Protein AF-A0A929FAD8-F1 (afdb_monomer_lite)

Structure (mmCIF, N/CA/C/O backbone):
data_AF-A0A929FAD8-F1
#
_entry.id   AF-A0A929FAD8-F1
#
loop_
_atom_site.group_PDB
_atom_site.id
_atom_site.type_symbol
_atom_site.label_atom_id
_atom_site.label_alt_id
_atom_site.label_comp_id
_atom_site.label_asym_id
_atom_site.label_entity_id
_atom_site.label_seq_id
_atom_site.pdbx_PDB_ins_code
_atom_site.Cartn_x
_atom_site.Cartn_y
_atom_site.Cartn_z
_atom_site.occupancy
_atom_site.B_iso_or_equiv
_atom_site.auth_seq_id
_atom_site.auth_comp_id
_atom_site.auth_asym_id
_atom_site.auth_atom_id
_atom_site.pdbx_PDB_model_num
ATOM 1 N N . ARG A 1 1 ? 17.708 6.926 -9.244 1.00 95.56 1 ARG A N 1
ATOM 2 C CA . ARG A 1 1 ? 16.628 5.909 -9.185 1.00 95.56 1 ARG A CA 1
ATOM 3 C C . ARG A 1 1 ? 15.613 6.252 -8.116 1.00 95.56 1 ARG A C 1
ATOM 5 O O . ARG A 1 1 ? 16.009 6.675 -7.037 1.00 95.56 1 ARG A O 1
ATOM 12 N N . GLN A 1 2 ? 14.328 6.071 -8.399 1.00 97.75 2 GLN A N 1
ATOM 13 C CA . GLN A 1 2 ? 13.258 6.313 -7.433 1.00 97.75 2 GLN A CA 1
ATOM 14 C C . GLN A 1 2 ? 12.044 5.438 -7.755 1.00 97.75 2 GLN A C 1
ATOM 16 O O . GLN A 1 2 ? 11.733 5.217 -8.924 1.00 97.75 2 GLN A O 1
ATOM 21 N N . ILE A 1 3 ? 11.362 4.961 -6.713 1.00 98.56 3 ILE A N 1
ATOM 22 C CA . ILE A 1 3 ? 10.046 4.323 -6.805 1.00 98.56 3 ILE A CA 1
ATOM 23 C C . ILE A 1 3 ? 9.083 5.184 -5.992 1.00 98.56 3 ILE A C 1
ATOM 25 O O . ILE A 1 3 ? 9.345 5.476 -4.825 1.00 98.56 3 ILE A O 1
ATOM 29 N N . ASN A 1 4 ? 7.984 5.590 -6.615 1.00 98.06 4 ASN A N 1
ATOM 30 C CA . ASN A 1 4 ? 6.874 6.270 -5.965 1.00 98.06 4 ASN A CA 1
ATOM 31 C C . ASN A 1 4 ? 5.646 5.358 -6.031 1.00 98.06 4 ASN A C 1
ATOM 33 O O . ASN A 1 4 ? 5.109 5.136 -7.116 1.00 98.06 4 ASN A O 1
ATOM 37 N N . ILE A 1 5 ? 5.241 4.795 -4.892 1.00 97.88 5 ILE A N 1
ATOM 38 C CA . ILE A 1 5 ? 4.080 3.903 -4.805 1.00 97.88 5 ILE A CA 1
ATOM 39 C C . ILE A 1 5 ? 2.844 4.781 -4.625 1.00 97.88 5 ILE A C 1
ATOM 41 O O . ILE A 1 5 ? 2.781 5.559 -3.681 1.00 97.88 5 ILE A O 1
ATOM 45 N N . THR A 1 6 ? 1.897 4.697 -5.555 1.00 96.56 6 THR A N 1
ATOM 46 C CA . THR A 1 6 ? 0.724 5.589 -5.601 1.00 96.56 6 THR A CA 1
ATOM 47 C C . THR A 1 6 ? -0.591 4.867 -5.343 1.00 96.56 6 THR A C 1
ATOM 49 O O . THR A 1 6 ? -1.628 5.510 -5.250 1.00 96.56 6 THR A O 1
ATOM 52 N N . SER A 1 7 ? -0.567 3.537 -5.317 1.00 97.31 7 SER A N 1
ATOM 53 C CA . SER A 1 7 ? -1.721 2.685 -5.046 1.00 97.31 7 SER A CA 1
ATOM 54 C C . SER A 1 7 ? -1.211 1.361 -4.472 1.00 97.31 7 SER A C 1
ATOM 56 O O . SER A 1 7 ? -0.183 0.865 -4.958 1.00 97.31 7 SER A O 1
ATOM 58 N N . PRO A 1 8 ? -1.893 0.771 -3.481 1.00 97.12 8 PRO A N 1
ATOM 59 C CA . PRO A 1 8 ? -3.263 1.073 -3.056 1.00 97.12 8 PRO A CA 1
ATOM 60 C C . PRO A 1 8 ? -3.377 2.201 -2.016 1.00 97.12 8 PRO A C 1
ATOM 62 O O . PRO A 1 8 ? -2.374 2.745 -1.561 1.00 97.12 8 PRO A O 1
ATOM 65 N N . GLU A 1 9 ? -4.618 2.562 -1.678 1.00 95.44 9 GLU A N 1
ATOM 66 C CA . GLU A 1 9 ? -4.935 3.409 -0.521 1.00 95.44 9 GLU A CA 1
ATOM 67 C C . GLU A 1 9 ? -4.503 2.728 0.795 1.00 95.44 9 GLU A C 1
ATOM 69 O O . GLU A 1 9 ? -4.323 1.509 0.836 1.00 95.44 9 GLU A O 1
ATOM 74 N N . PRO A 1 10 ? -4.329 3.477 1.897 1.00 95.31 10 PRO A N 1
ATOM 75 C CA . PRO A 1 10 ? -3.806 2.906 3.136 1.00 95.31 10 PRO A CA 1
ATOM 76 C C . PRO A 1 10 ? -4.789 2.000 3.889 1.00 95.31 10 PRO A C 1
ATOM 78 O O . PRO A 1 10 ? -4.359 1.278 4.784 1.00 95.31 10 PRO A O 1
ATOM 81 N N . LEU A 1 11 ? -6.083 2.018 3.557 1.00 96.25 11 LEU A N 1
ATOM 82 C CA . LEU A 1 11 ? -7.098 1.109 4.096 1.00 96.25 11 LEU A CA 1
ATOM 83 C C . LEU A 1 11 ? -7.845 0.456 2.935 1.00 96.25 11 LEU A C 1
ATOM 85 O O . LEU A 1 11 ? -8.509 1.148 2.169 1.00 96.25 11 LEU A O 1
ATOM 89 N N . ILE A 1 12 ? -7.730 -0.862 2.804 1.00 96.69 12 ILE A N 1
ATOM 90 C CA . ILE A 1 12 ? -8.189 -1.602 1.623 1.00 96.69 12 ILE A CA 1
ATOM 91 C C . ILE A 1 12 ? -8.848 -2.926 1.994 1.00 96.69 12 ILE A C 1
ATOM 93 O O . ILE A 1 12 ? -8.500 -3.561 2.990 1.00 96.69 12 ILE A O 1
ATOM 97 N N . TYR A 1 13 ? -9.761 -3.377 1.137 1.00 97.06 13 TYR A N 1
ATOM 98 C CA . TYR A 1 13 ? -10.282 -4.737 1.159 1.00 97.06 13 TYR A CA 1
ATOM 99 C C . TYR A 1 13 ? -10.808 -5.152 -0.217 1.00 97.06 13 TYR A C 1
ATOM 101 O O . TYR A 1 13 ? -11.419 -4.350 -0.923 1.00 97.06 13 TYR A O 1
ATOM 109 N N . GLY A 1 14 ? -10.609 -6.420 -0.572 1.00 96.12 14 GLY A N 1
ATOM 110 C CA . GLY A 1 14 ? -11.019 -6.992 -1.849 1.00 96.12 14 GLY A CA 1
ATOM 111 C C . GLY A 1 14 ? -9.940 -6.855 -2.920 1.00 96.12 14 GLY A C 1
ATOM 112 O O . GLY A 1 14 ? -8.745 -6.911 -2.637 1.00 96.12 14 GLY A O 1
ATOM 113 N N . GLU A 1 15 ? -10.361 -6.703 -4.171 1.00 96.94 15 GLU A N 1
ATOM 114 C CA . GLU A 1 15 ? -9.437 -6.537 -5.292 1.00 96.94 15 GLU A CA 1
ATOM 115 C C . GLU A 1 15 ? -8.971 -5.079 -5.402 1.00 96.94 15 GLU A C 1
ATOM 117 O O . GLU A 1 15 ? -9.778 -4.149 -5.428 1.00 96.94 15 GLU A O 1
ATOM 122 N N . THR A 1 16 ? -7.659 -4.876 -5.499 1.00 97.25 16 THR A N 1
ATOM 123 C CA . THR A 1 16 ? -7.036 -3.569 -5.717 1.00 97.25 16 THR A CA 1
ATOM 124 C C . THR A 1 16 ? -5.902 -3.657 -6.737 1.00 97.25 16 THR A C 1
ATOM 126 O O . THR A 1 16 ? -5.492 -4.738 -7.163 1.00 97.25 16 THR A O 1
ATOM 129 N N . ILE A 1 17 ? -5.376 -2.504 -7.148 1.00 97.94 17 ILE A N 1
ATOM 130 C CA . ILE A 1 17 ? -4.249 -2.415 -8.075 1.00 97.94 17 ILE A CA 1
ATOM 131 C C . ILE A 1 17 ? -3.061 -1.806 -7.341 1.00 97.94 17 ILE A C 1
ATOM 133 O O . ILE A 1 17 ? -3.101 -0.656 -6.908 1.00 97.94 17 ILE A O 1
ATOM 137 N N . VAL A 1 18 ? -1.963 -2.549 -7.268 1.00 98.50 18 VAL A N 1
ATOM 138 C CA . VAL A 1 18 ? -0.669 -2.022 -6.841 1.00 98.50 18 VAL A CA 1
ATOM 139 C C . VAL A 1 18 ? -0.093 -1.227 -8.003 1.00 9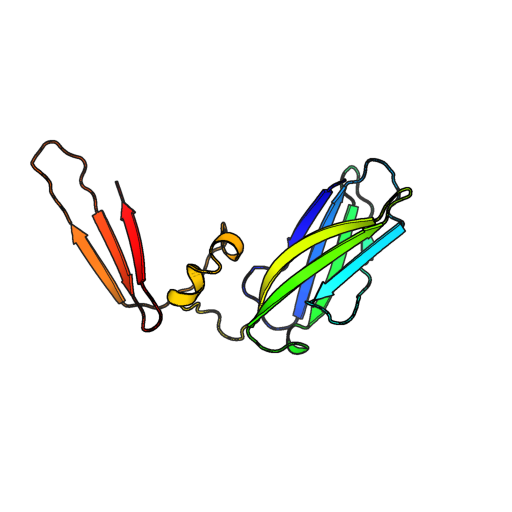8.50 18 VAL A C 1
ATOM 141 O O . VAL A 1 18 ? 0.154 -1.786 -9.073 1.00 98.50 18 VAL A O 1
ATOM 144 N N . THR A 1 19 ? 0.107 0.077 -7.807 1.00 98.56 19 THR A N 1
ATOM 145 C CA . THR A 1 19 ? 0.647 0.977 -8.834 1.00 98.56 19 THR A CA 1
ATOM 146 C C . THR A 1 19 ? 1.861 1.712 -8.302 1.00 98.56 19 THR A C 1
ATOM 148 O O . THR A 1 19 ? 1.815 2.305 -7.223 1.00 98.56 19 THR A O 1
ATOM 151 N N . ALA A 1 20 ? 2.933 1.726 -9.089 1.00 98.56 20 ALA A N 1
ATOM 152 C CA . ALA A 1 20 ? 4.096 2.544 -8.800 1.00 98.56 20 ALA A CA 1
ATOM 153 C C . ALA A 1 20 ? 4.669 3.202 -10.048 1.00 98.56 20 ALA A C 1
ATOM 155 O O . ALA A 1 20 ? 4.723 2.608 -11.125 1.00 98.56 20 ALA A O 1
ATOM 156 N N . GLN A 1 21 ? 5.143 4.426 -9.864 1.00 98.50 21 GLN A N 1
ATOM 157 C CA . GLN A 1 21 ? 5.944 5.152 -10.834 1.00 98.50 21 GLN A CA 1
ATOM 158 C C . GLN A 1 21 ? 7.414 4.867 -10.542 1.00 98.50 21 GLN A C 1
ATOM 160 O O . GLN A 1 21 ? 7.873 5.030 -9.408 1.00 98.50 21 GLN A O 1
ATOM 165 N N . VAL A 1 22 ? 8.163 4.459 -11.560 1.00 98.56 22 VAL A N 1
ATOM 166 C CA . VAL A 1 22 ? 9.575 4.106 -11.429 1.00 98.56 22 VAL A CA 1
ATOM 167 C C . VAL A 1 22 ? 10.415 4.979 -12.355 1.00 98.56 22 VAL A C 1
ATOM 169 O O . VAL A 1 22 ? 10.186 5.038 -13.561 1.00 98.56 22 VAL A O 1
ATOM 172 N N . TYR A 1 23 ? 11.401 5.659 -11.774 1.00 98.12 23 TYR A N 1
ATOM 173 C CA . TYR A 1 23 ? 12.391 6.457 -12.488 1.00 98.12 23 TYR A CA 1
ATOM 174 C C . TYR A 1 23 ? 13.769 5.816 -12.351 1.00 98.12 23 TYR A C 1
ATOM 176 O O . TYR A 1 23 ? 14.220 5.500 -11.242 1.00 98.12 23 TYR A O 1
ATOM 184 N N . THR A 1 24 ? 14.475 5.696 -13.471 1.00 97.19 24 THR A N 1
ATOM 185 C CA . THR A 1 24 ? 15.896 5.352 -13.506 1.00 97.19 24 THR A CA 1
ATOM 186 C C . THR A 1 24 ? 16.617 6.174 -14.565 1.00 97.19 24 THR A C 1
ATOM 188 O O . THR A 1 24 ? 16.102 6.419 -15.653 1.00 97.19 24 THR A O 1
ATOM 191 N N . GLU A 1 25 ? 17.840 6.576 -14.243 1.00 96.69 25 GLU A N 1
ATOM 192 C CA . GLU A 1 25 ? 18.791 7.162 -15.176 1.00 96.69 25 GLU A CA 1
ATOM 193 C C . GLU A 1 25 ? 19.486 6.117 -16.086 1.00 96.69 25 GLU A C 1
ATOM 195 O O . GLU A 1 25 ? 20.180 6.507 -17.023 1.00 96.69 25 GLU A O 1
ATOM 200 N N . TYR A 1 26 ? 19.248 4.810 -15.875 1.00 96.06 26 TYR A N 1
ATOM 201 C CA . TYR A 1 26 ? 19.807 3.692 -16.660 1.00 96.06 26 TYR A CA 1
ATOM 202 C C . TYR A 1 26 ? 18.722 2.809 -17.318 1.00 96.06 26 TYR A C 1
ATOM 204 O O . TYR A 1 26 ? 18.600 1.621 -17.001 1.00 96.06 26 TYR A O 1
ATOM 212 N N . PRO A 1 27 ? 17.891 3.356 -18.226 1.00 92.62 27 PRO A N 1
ATOM 213 C CA . PRO A 1 27 ? 16.822 2.600 -18.874 1.00 92.62 27 PRO A CA 1
ATOM 214 C C . PRO A 1 27 ? 17.349 1.515 -19.842 1.00 92.62 27 PRO A C 1
ATOM 216 O O . PRO A 1 27 ? 18.454 1.631 -20.372 1.00 92.62 27 PRO A O 1
ATOM 219 N N . PRO A 1 28 ? 16.531 0.494 -20.174 1.00 93.69 28 PRO A N 1
ATOM 220 C CA . PRO A 1 28 ? 15.171 0.277 -19.689 1.00 93.69 28 PRO A CA 1
ATOM 221 C C . PRO A 1 28 ? 15.147 -0.470 -18.349 1.00 93.69 28 PRO A C 1
ATOM 223 O O . PRO A 1 28 ? 16.082 -1.197 -18.010 1.00 93.69 28 PRO A O 1
ATOM 226 N N . LEU A 1 29 ? 14.026 -0.359 -17.633 1.00 96.75 29 LEU A N 1
ATOM 227 C CA . LEU A 1 29 ? 13.704 -1.301 -16.562 1.00 96.75 29 LEU A CA 1
ATOM 228 C C . LEU A 1 29 ? 13.617 -2.723 -17.134 1.00 96.75 29 LEU A C 1
ATOM 230 O O . LEU A 1 29 ? 12.973 -2.948 -18.162 1.00 96.75 29 LEU A O 1
ATOM 234 N N . GLN A 1 30 ? 14.285 -3.669 -16.478 1.00 96.50 30 GLN A N 1
ATOM 235 C CA . GLN A 1 30 ? 14.313 -5.079 -16.871 1.00 96.50 30 GLN A CA 1
ATOM 236 C C . GLN A 1 30 ? 13.168 -5.859 -16.227 1.00 96.50 30 GLN A C 1
ATOM 238 O O . GLN A 1 30 ? 12.493 -6.638 -16.895 1.00 96.50 30 GLN A O 1
ATOM 243 N N . GLU A 1 31 ? 12.945 -5.638 -14.931 1.00 97.12 31 GLU A N 1
ATOM 244 C CA . GLU A 1 31 ? 11.861 -6.249 -14.165 1.00 97.12 31 GLU A CA 1
ATOM 245 C C . GLU A 1 31 ? 11.401 -5.310 -13.047 1.00 97.12 31 GLU A C 1
ATOM 247 O O . GLU A 1 31 ? 12.200 -4.572 -12.464 1.00 97.12 31 GLU A O 1
ATOM 252 N N . VAL A 1 32 ? 10.110 -5.375 -12.726 1.00 98.56 32 VAL A N 1
ATOM 253 C CA . VAL A 1 32 ? 9.540 -4.796 -11.509 1.00 98.56 32 VAL A CA 1
ATOM 254 C C . VAL A 1 32 ? 8.611 -5.833 -10.897 1.00 98.56 32 VAL A C 1
ATOM 256 O O . VAL A 1 32 ? 7.877 -6.516 -11.610 1.00 98.56 32 VAL A O 1
ATOM 259 N N . ARG A 1 33 ? 8.683 -5.994 -9.581 1.00 98.56 33 ARG A N 1
ATOM 260 C CA . ARG A 1 33 ? 7.907 -6.975 -8.819 1.00 98.56 33 ARG A CA 1
ATOM 261 C C . ARG A 1 33 ? 7.476 -6.378 -7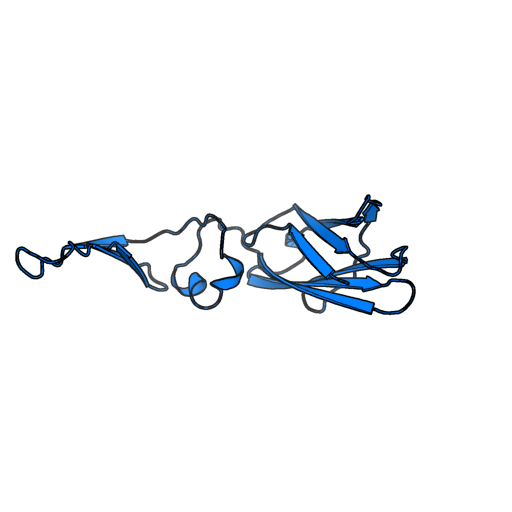.494 1.00 98.56 33 ARG A C 1
ATOM 263 O O . ARG A 1 33 ? 8.225 -5.588 -6.917 1.00 98.56 33 ARG A O 1
ATOM 270 N N . TYR A 1 34 ? 6.322 -6.792 -7.000 1.00 98.38 34 TYR A N 1
ATOM 271 C CA . TYR A 1 34 ? 5.899 -6.482 -5.643 1.00 98.38 34 TYR A CA 1
ATOM 272 C C . TYR A 1 34 ? 5.838 -7.750 -4.792 1.00 98.38 34 TYR A C 1
ATOM 274 O O . TYR A 1 34 ? 5.811 -8.869 -5.305 1.00 98.38 34 TYR A O 1
ATOM 282 N N . GLN A 1 35 ? 5.881 -7.560 -3.483 1.00 98.25 35 GLN A N 1
ATOM 283 C CA . GLN A 1 35 ? 5.788 -8.608 -2.479 1.00 98.25 35 GLN A CA 1
ATOM 284 C C . GLN A 1 35 ? 5.006 -8.051 -1.292 1.00 98.25 35 GLN A C 1
ATOM 286 O O . GLN A 1 35 ? 5.285 -6.932 -0.856 1.00 98.25 35 GLN A O 1
ATOM 291 N N . ILE A 1 36 ? 4.043 -8.821 -0.791 1.00 98.12 36 ILE A N 1
ATOM 292 C CA . ILE A 1 36 ? 3.338 -8.520 0.459 1.00 98.12 36 ILE A CA 1
ATOM 293 C C . ILE A 1 36 ? 4.068 -9.254 1.582 1.00 98.12 36 ILE A C 1
ATOM 295 O O . ILE A 1 36 ? 4.219 -10.475 1.522 1.00 98.12 36 ILE A O 1
ATOM 299 N N . ASP A 1 37 ? 4.575 -8.509 2.560 1.00 97.25 37 ASP A N 1
ATOM 300 C CA . ASP A 1 37 ? 5.403 -9.005 3.661 1.00 97.25 37 ASP A CA 1
ATOM 301 C C . ASP A 1 37 ? 6.552 -9.910 3.171 1.00 97.25 37 ASP A C 1
ATOM 303 O O . ASP A 1 37 ? 7.473 -9.460 2.487 1.00 97.25 37 ASP A O 1
ATOM 307 N N . GLN A 1 38 ? 6.501 -11.201 3.509 1.00 94.38 38 GLN A N 1
ATOM 308 C CA . GLN A 1 38 ? 7.446 -12.235 3.075 1.00 94.38 38 GLN A CA 1
ATOM 309 C C . GLN A 1 38 ? 6.790 -13.280 2.159 1.00 94.38 38 GLN A C 1
ATOM 311 O O . GLN A 1 38 ? 7.336 -14.367 1.979 1.00 94.38 38 GLN A O 1
ATOM 316 N N . GLY A 1 39 ? 5.620 -12.961 1.601 1.00 95.06 39 GLY A N 1
ATOM 317 C CA . GLY A 1 39 ? 4.862 -13.836 0.714 1.00 95.06 39 GLY A CA 1
ATOM 318 C C . GLY A 1 39 ? 5.457 -13.945 -0.688 1.00 95.06 39 GLY A C 1
ATOM 319 O O . GLY A 1 39 ? 6.640 -13.670 -0.922 1.00 95.06 39 GLY A O 1
ATOM 320 N N . ASP A 1 40 ? 4.616 -14.343 -1.638 1.00 96.31 40 ASP A N 1
ATOM 321 C CA . ASP A 1 40 ? 5.025 -14.544 -3.023 1.00 96.31 40 ASP A CA 1
ATOM 322 C C . ASP A 1 40 ? 5.500 -13.247 -3.689 1.00 96.31 40 ASP A C 1
ATOM 324 O O . ASP A 1 40 ? 5.037 -12.140 -3.405 1.00 96.31 40 ASP A O 1
ATOM 328 N N . VAL A 1 41 ? 6.451 -13.402 -4.609 1.00 97.62 41 VAL A N 1
ATOM 329 C CA . VAL A 1 41 ? 6.996 -12.301 -5.403 1.00 97.62 41 VAL A CA 1
ATOM 330 C C . VAL A 1 41 ? 6.257 -12.254 -6.732 1.00 97.62 41 VAL A C 1
ATOM 332 O O . VAL A 1 41 ? 6.406 -13.149 -7.565 1.00 97.62 41 VAL A O 1
ATOM 335 N N . ILE A 1 42 ? 5.480 -11.196 -6.939 1.00 98.19 42 ILE A N 1
ATOM 336 C CA . ILE A 1 42 ? 4.545 -11.087 -8.057 1.00 98.19 42 ILE A CA 1
ATOM 337 C C . ILE A 1 42 ? 5.086 -10.065 -9.068 1.00 98.19 42 ILE A C 1
ATOM 339 O O . ILE A 1 42 ? 5.381 -8.925 -8.693 1.00 98.19 42 ILE A O 1
ATOM 343 N N . PRO A 1 43 ? 5.260 -10.437 -10.351 1.00 98.38 43 PRO A N 1
ATOM 344 C CA . PRO A 1 43 ? 5.740 -9.514 -11.373 1.00 98.38 43 PRO A CA 1
ATOM 345 C C . PRO A 1 43 ? 4.699 -8.429 -11.669 1.00 98.38 43 PRO A C 1
ATOM 347 O O . PRO A 1 43 ? 3.499 -8.690 -11.715 1.00 98.38 43 PRO A O 1
ATOM 350 N N . MET A 1 44 ? 5.173 -7.214 -11.925 1.00 98.62 44 MET A N 1
ATOM 351 C CA . MET A 1 44 ? 4.353 -6.079 -12.336 1.00 98.62 44 MET A CA 1
ATOM 352 C C . MET A 1 44 ? 4.497 -5.838 -13.838 1.00 98.62 44 MET A C 1
ATOM 354 O O . MET A 1 44 ? 5.582 -5.963 -14.412 1.00 98.62 44 MET A O 1
ATOM 358 N N . LYS A 1 45 ? 3.398 -5.450 -14.484 1.00 98.50 45 LYS A N 1
ATOM 359 C CA . LYS A 1 45 ? 3.406 -4.976 -15.867 1.00 98.50 45 LYS A CA 1
ATOM 360 C C . LYS A 1 45 ? 4.121 -3.629 -15.919 1.00 98.50 45 LYS A C 1
ATOM 362 O O . LYS A 1 45 ? 3.794 -2.755 -15.125 1.00 98.50 45 LYS A O 1
ATOM 367 N N . ILE A 1 46 ? 5.039 -3.451 -16.867 1.00 98.25 46 ILE A N 1
ATOM 368 C CA . ILE A 1 46 ? 5.749 -2.186 -17.098 1.00 98.25 46 ILE A CA 1
ATOM 369 C C . ILE A 1 46 ? 5.159 -1.500 -18.331 1.00 98.25 46 ILE A C 1
ATOM 371 O O . ILE A 1 46 ? 5.158 -2.061 -19.428 1.00 98.25 46 ILE A O 1
ATOM 375 N N . GLU A 1 47 ? 4.691 -0.272 -18.159 1.00 97.69 47 GLU A N 1
ATOM 376 C CA . GLU A 1 47 ? 4.264 0.624 -19.225 1.00 97.69 47 GLU A CA 1
ATOM 377 C C . GLU A 1 47 ? 5.265 1.771 -19.331 1.00 97.69 47 GLU A C 1
ATOM 379 O O . GLU A 1 47 ? 5.443 2.550 -18.393 1.00 97.69 47 GLU A O 1
ATOM 384 N N . LYS A 1 48 ? 5.949 1.853 -20.478 1.00 95.06 48 LYS A N 1
ATOM 385 C CA . LYS A 1 48 ? 6.993 2.856 -20.678 1.00 95.06 48 LYS A CA 1
ATOM 386 C C . LYS A 1 48 ? 6.397 4.255 -20.721 1.00 95.06 48 LYS A C 1
ATOM 388 O O . LYS A 1 48 ? 5.543 4.530 -21.565 1.00 95.06 48 LYS A O 1
ATOM 393 N N . GLY A 1 49 ? 6.889 5.132 -19.857 1.00 91.75 49 GLY A N 1
ATOM 394 C CA . GLY A 1 49 ? 6.563 6.553 -19.898 1.00 91.75 49 GLY A CA 1
ATOM 395 C C . GLY A 1 49 ? 7.694 7.384 -20.492 1.00 91.75 49 GLY A C 1
ATOM 396 O O . GLY A 1 49 ? 8.700 6.865 -20.970 1.00 91.75 49 GLY A O 1
ATOM 397 N N . SER A 1 50 ? 7.516 8.706 -20.499 1.00 88.75 50 SER A N 1
ATOM 398 C CA . SER A 1 50 ? 8.545 9.634 -20.985 1.00 88.75 50 SER A CA 1
ATOM 399 C C . SER A 1 50 ? 9.674 9.824 -19.971 1.00 88.75 50 SER A C 1
ATOM 401 O O . SER A 1 50 ? 10.843 9.725 -20.327 1.00 88.75 50 SER A O 1
ATOM 403 N N . LEU A 1 51 ? 9.312 10.106 -18.718 1.00 93.81 51 LEU A N 1
ATOM 404 C CA . LEU A 1 51 ? 10.242 10.276 -17.601 1.00 93.81 51 LEU A CA 1
ATOM 405 C C . LEU A 1 51 ? 10.103 9.147 -16.576 1.00 93.81 51 LEU A C 1
ATOM 407 O O . LEU A 1 51 ? 11.101 8.632 -16.092 1.00 93.81 51 LEU A O 1
ATOM 411 N N . TRP A 1 52 ? 8.867 8.770 -16.259 1.00 97.56 52 TRP A N 1
ATOM 412 C CA . TRP A 1 52 ? 8.546 7.724 -15.294 1.00 97.56 52 TRP A CA 1
ATOM 413 C C . TRP A 1 52 ? 7.869 6.570 -16.010 1.00 97.56 52 TRP A C 1
ATOM 415 O O . TRP A 1 52 ? 6.854 6.789 -16.669 1.00 97.56 52 TRP A O 1
ATOM 425 N N . ASP A 1 53 ? 8.385 5.361 -15.837 1.00 98.00 53 ASP A N 1
ATOM 426 C CA . ASP A 1 53 ? 7.662 4.156 -16.223 1.00 98.00 53 ASP A CA 1
ATOM 427 C C . ASP A 1 53 ? 6.561 3.891 -15.191 1.00 98.00 53 ASP A C 1
ATOM 429 O O . ASP A 1 53 ? 6.757 4.076 -13.986 1.00 98.00 53 ASP A O 1
ATOM 433 N N . ILE A 1 54 ? 5.387 3.475 -15.657 1.00 98.31 54 ILE A N 1
ATOM 434 C CA . ILE A 1 54 ? 4.259 3.123 -14.794 1.00 98.31 54 ILE A CA 1
ATOM 435 C C . ILE A 1 54 ? 4.230 1.609 -14.663 1.00 98.31 54 ILE A C 1
ATOM 437 O O . ILE A 1 54 ? 4.285 0.883 -15.654 1.00 98.31 54 ILE A O 1
ATOM 441 N N . THR A 1 55 ? 4.139 1.126 -13.431 1.00 98.50 55 THR A N 1
ATOM 442 C CA . THR A 1 55 ? 4.111 -0.302 -13.130 1.00 98.50 55 THR A CA 1
ATOM 443 C C . THR A 1 55 ? 2.838 -0.663 -12.399 1.00 98.50 55 THR A C 1
ATOM 445 O O . THR A 1 55 ? 2.434 0.057 -11.487 1.00 98.50 55 THR A O 1
ATOM 448 N N . THR A 1 56 ? 2.186 -1.750 -12.814 1.00 98.56 56 THR A N 1
ATOM 449 C CA . THR A 1 56 ? 0.890 -2.168 -12.261 1.00 98.56 56 THR A CA 1
ATOM 450 C C . THR A 1 56 ? 0.809 -3.674 -12.038 1.00 98.56 56 THR A C 1
ATOM 452 O O . THR A 1 56 ? 1.352 -4.460 -12.817 1.00 98.56 56 THR A O 1
ATOM 455 N N . ALA A 1 57 ? 0.108 -4.082 -10.984 1.00 98.44 57 ALA A N 1
ATOM 456 C CA . ALA A 1 57 ? -0.330 -5.458 -10.773 1.00 98.44 57 ALA A CA 1
ATOM 457 C C . ALA A 1 57 ? -1.629 -5.497 -9.960 1.00 98.44 57 ALA A C 1
ATOM 459 O O . ALA A 1 57 ? -1.864 -4.623 -9.130 1.00 98.44 57 ALA A O 1
ATOM 460 N N . ILE A 1 58 ? -2.464 -6.505 -10.205 1.00 97.94 58 ILE A N 1
ATOM 461 C CA . ILE A 1 58 ? -3.685 -6.738 -9.424 1.00 97.94 58 ILE A CA 1
ATOM 462 C C . ILE A 1 58 ? -3.306 -7.488 -8.151 1.00 97.94 58 ILE A C 1
ATOM 464 O O . ILE A 1 58 ? -2.540 -8.450 -8.209 1.00 97.94 58 ILE A O 1
ATOM 468 N N . TRP A 1 59 ? -3.872 -7.066 -7.026 1.00 97.81 59 TRP A N 1
ATOM 469 C CA . TRP A 1 59 ? -3.770 -7.757 -5.754 1.00 97.81 59 TRP A CA 1
ATOM 470 C C . TRP A 1 59 ? -5.164 -8.011 -5.178 1.00 97.81 59 TRP A C 1
ATOM 472 O O . TRP A 1 59 ? -5.940 -7.081 -4.976 1.00 97.81 59 TRP A O 1
ATOM 482 N N . ASP A 1 60 ? -5.459 -9.277 -4.898 1.00 97.00 60 ASP A N 1
ATOM 483 C CA . ASP A 1 60 ? -6.606 -9.689 -4.094 1.00 97.00 60 ASP A CA 1
ATOM 484 C C . ASP A 1 60 ? -6.197 -9.718 -2.615 1.00 97.00 60 ASP A C 1
ATOM 486 O O . ASP A 1 60 ? -5.458 -10.607 -2.184 1.00 97.00 60 ASP A O 1
ATOM 490 N N . THR A 1 61 ? -6.650 -8.741 -1.825 1.00 96.56 61 THR A N 1
ATOM 491 C CA . THR A 1 61 ? -6.279 -8.645 -0.405 1.00 96.56 61 THR A CA 1
ATOM 492 C C . THR A 1 61 ? -6.901 -9.753 0.439 1.00 96.56 61 THR A C 1
ATOM 494 O O . THR A 1 61 ? -6.500 -9.926 1.584 1.00 96.56 61 THR A O 1
ATOM 497 N N . THR A 1 62 ? -7.874 -10.510 -0.082 1.00 95.75 62 THR A N 1
ATOM 498 C CA . THR A 1 62 ? -8.469 -11.641 0.648 1.00 95.75 62 THR A CA 1
ATOM 499 C C . THR A 1 62 ? -7.508 -12.826 0.767 1.00 95.75 62 THR A C 1
ATOM 501 O O . THR A 1 62 ? -7.762 -13.756 1.532 1.00 95.75 62 THR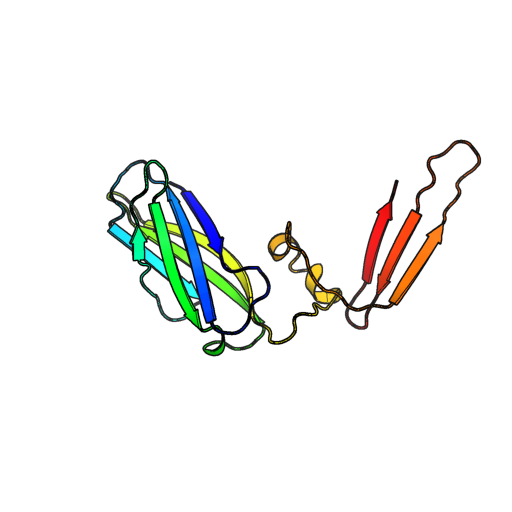 A O 1
ATOM 504 N N . SER A 1 63 ? -6.376 -12.781 0.053 1.00 92.94 63 SER A N 1
ATOM 505 C CA . SER A 1 63 ? -5.301 -13.766 0.162 1.00 92.94 63 SER A CA 1
ATOM 506 C C . SER A 1 63 ? -4.450 -13.618 1.430 1.00 92.94 63 SER A C 1
ATOM 508 O O . SER A 1 63 ? -3.583 -14.459 1.664 1.00 92.94 63 SER A O 1
ATOM 510 N N . VAL A 1 64 ? -4.634 -12.546 2.207 1.00 95.94 64 VAL A N 1
ATOM 511 C CA . VAL A 1 64 ? -3.936 -12.293 3.476 1.00 95.94 64 VAL A CA 1
ATOM 512 C C . VAL A 1 64 ? -4.941 -12.074 4.609 1.00 95.94 64 VAL A C 1
ATOM 514 O O . VAL A 1 64 ? -6.123 -11.827 4.371 1.00 95.94 64 VAL A O 1
ATOM 517 N N . GLU A 1 65 ? -4.482 -12.212 5.852 1.00 96.56 65 GLU A N 1
ATOM 518 C CA . GLU A 1 65 ? -5.307 -11.914 7.029 1.00 96.56 65 GLU A CA 1
ATOM 519 C C . GLU A 1 65 ? -5.595 -10.408 7.137 1.00 96.56 65 GLU A C 1
ATOM 521 O O . GLU A 1 65 ? -4.915 -9.591 6.528 1.00 96.56 65 GLU A O 1
ATOM 526 N N . GLU A 1 66 ? -6.612 -10.016 7.908 1.00 96.88 66 GLU A N 1
ATOM 527 C CA . GLU A 1 66 ? -6.802 -8.596 8.222 1.00 96.88 66 GLU A CA 1
ATOM 528 C C . GLU A 1 66 ? -5.700 -8.100 9.164 1.00 96.88 66 GLU A C 1
ATOM 530 O O . GLU A 1 66 ? -5.345 -8.770 10.136 1.00 96.88 66 GLU A O 1
ATOM 535 N N . GLY A 1 67 ? -5.190 -6.898 8.909 1.00 96.44 67 GLY A N 1
ATOM 536 C CA . GLY A 1 67 ? -4.079 -6.333 9.663 1.00 96.44 67 GLY A CA 1
ATOM 537 C C . GLY A 1 67 ? -3.221 -5.380 8.843 1.00 96.44 67 GLY A C 1
ATOM 538 O O . GLY A 1 67 ? -3.573 -4.995 7.728 1.00 96.44 67 GLY A O 1
ATOM 539 N N . TYR A 1 68 ? -2.097 -4.974 9.428 1.00 97.00 68 TYR A N 1
ATOM 540 C CA . TYR A 1 68 ? -1.094 -4.167 8.741 1.00 97.00 68 TYR A CA 1
ATOM 541 C C . TYR A 1 68 ? -0.143 -5.060 7.956 1.00 97.00 68 TYR A C 1
ATOM 543 O O . TYR A 1 68 ? 0.412 -6.016 8.498 1.00 97.00 68 TYR A O 1
ATOM 551 N N . HIS A 1 69 ? 0.074 -4.691 6.701 1.00 97.88 69 HIS A N 1
ATOM 552 C CA . HIS A 1 69 ? 0.953 -5.378 5.771 1.00 97.88 69 HIS A CA 1
ATOM 553 C C . HIS A 1 69 ? 1.916 -4.391 5.134 1.00 97.88 69 HIS A C 1
ATOM 555 O O . HIS A 1 69 ? 1.580 -3.233 4.882 1.00 97.88 69 HIS A O 1
ATOM 561 N N . THR A 1 70 ? 3.115 -4.866 4.826 1.00 98.12 70 THR A N 1
ATOM 562 C CA . THR A 1 70 ? 4.110 -4.094 4.087 1.00 98.12 70 THR A CA 1
ATOM 563 C C . THR A 1 70 ? 4.108 -4.518 2.627 1.00 98.12 70 THR A C 1
ATOM 565 O O . THR A 1 70 ? 4.411 -5.665 2.298 1.00 98.12 70 THR A O 1
ATOM 568 N N . ILE A 1 71 ? 3.839 -3.578 1.726 1.00 98.38 71 ILE A N 1
ATOM 569 C CA . ILE A 1 71 ? 4.021 -3.774 0.289 1.00 98.38 71 ILE A CA 1
ATOM 570 C C . ILE A 1 71 ? 5.440 -3.349 -0.056 1.00 98.38 71 ILE A C 1
ATOM 572 O O . ILE A 1 71 ? 5.787 -2.177 0.061 1.00 98.38 71 ILE A O 1
ATOM 576 N N . THR A 1 72 ? 6.256 -4.288 -0.524 1.00 98.62 72 THR A N 1
ATOM 577 C CA . THR A 1 72 ? 7.607 -4.009 -1.018 1.00 98.62 72 THR A CA 1
ATOM 578 C C . THR A 1 72 ? 7.631 -4.089 -2.536 1.00 98.62 72 THR A C 1
ATOM 580 O O . THR A 1 72 ? 7.403 -5.157 -3.097 1.00 98.62 72 THR A O 1
ATOM 583 N N . ILE A 1 73 ? 7.989 -2.999 -3.212 1.00 98.69 73 ILE A N 1
ATOM 584 C CA . ILE A 1 73 ? 8.241 -2.983 -4.657 1.00 98.69 73 ILE A CA 1
ATOM 585 C C . ILE A 1 73 ? 9.745 -3.010 -4.900 1.00 98.69 73 ILE A C 1
ATOM 587 O O . ILE A 1 73 ? 10.493 -2.217 -4.331 1.00 98.69 73 ILE A O 1
ATOM 591 N N . LYS A 1 74 ? 10.193 -3.931 -5.755 1.00 98.50 74 LYS A N 1
ATOM 592 C CA . LYS A 1 74 ? 11.588 -4.093 -6.178 1.00 98.50 74 LYS A CA 1
ATOM 593 C C . LYS A 1 74 ? 11.665 -3.903 -7.690 1.00 98.50 74 LYS A C 1
ATOM 595 O O . LYS A 1 74 ? 10.944 -4.572 -8.427 1.00 98.50 74 LYS A O 1
ATOM 600 N N . ALA A 1 75 ? 12.555 -3.031 -8.143 1.00 98.50 75 ALA A N 1
ATOM 601 C CA . ALA A 1 75 ? 12.807 -2.761 -9.554 1.00 98.50 75 ALA A CA 1
ATOM 602 C C . ALA A 1 75 ? 14.276 -3.033 -9.895 1.00 98.50 75 ALA A C 1
ATOM 604 O O . ALA A 1 75 ? 15.167 -2.770 -9.086 1.00 98.50 75 ALA A O 1
ATOM 605 N N . ARG A 1 76 ? 14.524 -3.567 -11.092 1.00 98.25 76 ARG A N 1
ATOM 606 C CA . ARG A 1 76 ? 15.857 -3.822 -11.648 1.00 98.25 76 ARG A CA 1
ATOM 607 C C . ARG A 1 76 ? 16.015 -3.038 -12.940 1.00 98.25 76 ARG A C 1
ATOM 609 O O . ARG A 1 76 ? 15.206 -3.190 -13.856 1.00 98.25 76 ARG A O 1
ATOM 616 N N . ASP A 1 77 ? 17.081 -2.259 -13.032 1.00 97.00 77 ASP A N 1
ATOM 617 C CA . ASP A 1 77 ? 17.528 -1.668 -14.293 1.00 97.00 77 ASP A CA 1
ATOM 618 C C . ASP A 1 77 ? 18.799 -2.352 -14.814 1.00 97.00 77 ASP A C 1
ATOM 620 O O . ASP A 1 77 ? 19.091 -3.488 -14.433 1.00 97.00 77 ASP A O 1
ATOM 624 N N . GLN A 1 78 ? 19.525 -1.710 -15.733 1.00 96.62 78 GLN A N 1
ATOM 625 C CA . GLN A 1 78 ? 20.743 -2.276 -16.319 1.00 96.62 78 GLN A CA 1
ATOM 626 C C . GLN A 1 78 ? 21.887 -2.501 -15.328 1.00 96.62 78 GLN A C 1
ATOM 628 O O . GLN A 1 78 ? 22.719 -3.371 -15.571 1.00 96.62 78 GLN A O 1
ATOM 633 N N . GLU A 1 79 ? 21.904 -1.784 -14.211 1.00 96.25 79 GLU A N 1
ATOM 634 C CA . GLU A 1 79 ? 23.040 -1.773 -13.295 1.00 96.25 79 GLU A CA 1
ATOM 635 C C . GLU A 1 79 ? 22.685 -2.437 -11.961 1.00 96.25 79 GLU A C 1
ATOM 637 O O . GLU A 1 79 ? 23.415 -3.304 -11.477 1.00 96.25 79 GLU A O 1
ATOM 642 N N . GLU A 1 80 ? 21.543 -2.088 -11.355 1.00 96.25 80 GLU A N 1
ATOM 643 C CA . GLU A 1 80 ? 21.249 -2.510 -9.982 1.00 96.25 80 GLU A CA 1
ATOM 644 C C . GLU A 1 80 ? 19.771 -2.768 -9.678 1.00 96.25 80 GLU A C 1
ATOM 646 O O . GLU A 1 80 ? 18.860 -2.445 -10.445 1.00 96.25 80 GLU A O 1
ATOM 651 N N . LEU A 1 81 ? 19.559 -3.398 -8.520 1.00 97.69 81 LEU A N 1
ATOM 652 C CA . LEU A 1 81 ? 18.255 -3.601 -7.905 1.00 97.69 81 LEU A CA 1
ATOM 653 C C . LEU A 1 81 ? 18.030 -2.519 -6.845 1.00 97.69 81 LEU A C 1
ATOM 655 O O . LEU A 1 81 ? 18.893 -2.293 -6.001 1.00 97.69 81 LEU A O 1
ATOM 659 N N . PHE A 1 82 ? 16.845 -1.924 -6.839 1.00 98.25 82 PHE A N 1
ATOM 660 C CA . PHE A 1 82 ? 16.421 -0.947 -5.842 1.00 98.25 82 PHE A CA 1
ATOM 661 C C . PHE A 1 82 ? 14.978 -1.220 -5.419 1.00 98.25 82 PHE A C 1
ATOM 663 O O . PHE A 1 82 ? 14.234 -1.923 -6.108 1.00 98.25 82 PHE A O 1
ATOM 670 N N . SER A 1 83 ? 14.586 -0.710 -4.254 1.00 98.38 83 SER A N 1
ATOM 671 C CA . SER A 1 83 ? 13.281 -1.012 -3.672 1.00 98.38 83 SER A CA 1
ATOM 672 C C . SER A 1 83 ? 12.690 0.148 -2.895 1.00 98.38 83 SER A C 1
ATOM 674 O O . SER A 1 83 ? 13.419 1.003 -2.395 1.00 98.38 83 SER A O 1
ATOM 676 N N . GLN A 1 84 ? 11.370 0.123 -2.758 1.00 98.44 84 GLN A N 1
ATOM 677 C CA . GLN A 1 84 ? 10.615 0.992 -1.867 1.00 98.44 84 GLN A CA 1
ATOM 678 C C . GLN A 1 84 ? 9.506 0.191 -1.196 1.00 98.44 84 GLN A C 1
ATOM 680 O O . GLN A 1 84 ? 9.039 -0.804 -1.755 1.00 98.44 84 GLN A O 1
ATOM 685 N N . GLN A 1 85 ? 9.091 0.630 -0.013 1.00 98.00 85 GLN A N 1
ATOM 686 C CA . GLN A 1 85 ? 8.014 -0.001 0.735 1.00 98.00 85 GLN A CA 1
ATOM 687 C C . GLN A 1 85 ? 6.984 1.012 1.228 1.00 98.00 85 GLN A C 1
ATOM 689 O O . GLN A 1 85 ? 7.326 2.161 1.507 1.00 98.00 85 GLN A O 1
ATOM 694 N N . ILE A 1 86 ? 5.741 0.556 1.347 1.00 97.31 86 ILE A N 1
ATOM 695 C CA . ILE A 1 86 ? 4.664 1.245 2.063 1.00 97.31 86 ILE A CA 1
ATOM 696 C C . ILE A 1 86 ? 3.976 0.257 2.998 1.00 97.31 86 ILE A C 1
ATOM 698 O O . ILE A 1 86 ? 3.988 -0.950 2.753 1.00 97.31 86 ILE A O 1
ATOM 702 N N . GLU A 1 87 ? 3.376 0.774 4.058 1.00 97.81 87 GLU A N 1
ATOM 703 C CA . GLU A 1 87 ? 2.474 0.015 4.916 1.00 97.81 87 GLU A CA 1
ATOM 704 C C . GLU A 1 87 ? 1.028 0.275 4.475 1.00 97.81 87 GLU A C 1
ATOM 706 O O . GLU A 1 87 ? 0.699 1.373 4.027 1.00 97.81 87 GLU A O 1
ATOM 711 N N . VAL A 1 88 ? 0.175 -0.740 4.572 1.00 97.38 88 VAL A N 1
ATOM 712 C CA . VAL A 1 88 ? -1.268 -0.654 4.321 1.00 97.38 88 VAL A CA 1
ATOM 713 C C . VAL A 1 88 ? -2.008 -1.485 5.359 1.00 97.38 88 VAL A C 1
ATOM 715 O O . VAL A 1 88 ? -1.470 -2.471 5.862 1.00 97.38 88 VAL A O 1
ATOM 718 N N . LYS A 1 89 ? -3.258 -1.133 5.648 1.00 97.38 89 LYS A N 1
ATOM 719 C CA . LYS A 1 89 ? -4.156 -1.937 6.471 1.00 97.38 89 LYS A CA 1
ATOM 720 C C . LYS A 1 89 ? -5.177 -2.651 5.593 1.00 97.38 89 LYS A C 1
ATOM 722 O O . LYS A 1 89 ? -5.971 -2.012 4.905 1.00 97.38 89 LYS A O 1
ATOM 727 N N . VAL A 1 90 ? -5.188 -3.978 5.658 1.00 97.94 90 VAL A N 1
ATOM 728 C CA . VAL A 1 90 ? -6.257 -4.802 5.091 1.00 97.94 90 VAL A CA 1
ATOM 729 C C . VAL A 1 90 ? -7.352 -4.930 6.141 1.00 97.94 90 VAL A C 1
ATOM 731 O O . VAL A 1 90 ? -7.110 -5.471 7.220 1.00 97.94 90 VAL A O 1
ATOM 734 N N . SER A 1 91 ? -8.550 -4.414 5.862 1.00 96.75 91 SER A N 1
ATOM 735 C CA . SER A 1 91 ? -9.697 -4.594 6.757 1.00 96.75 91 SER A CA 1
ATOM 736 C C . SER A 1 91 ? -11.030 -4.433 6.048 1.00 96.75 91 SER A C 1
ATOM 738 O O . SER A 1 91 ? -11.224 -3.495 5.283 1.00 96.75 91 SER A O 1
ATOM 740 N N . GLN A 1 92 ? -11.985 -5.302 6.384 1.00 95.94 92 GLN A N 1
ATOM 741 C CA . GLN A 1 92 ? 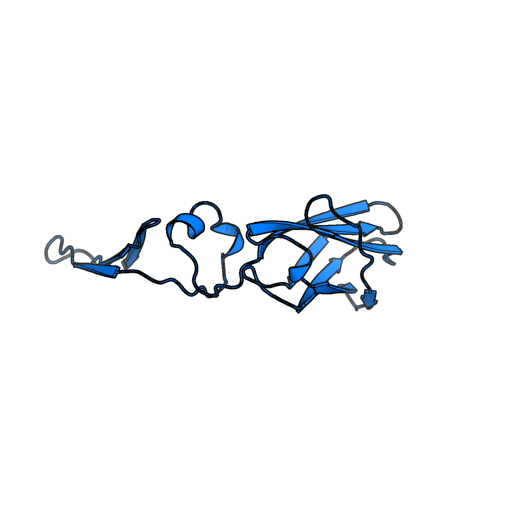-13.373 -5.182 5.925 1.00 95.94 92 GLN A CA 1
ATOM 742 C C . GLN A 1 92 ? -14.079 -3.939 6.476 1.00 95.94 92 GLN A C 1
ATOM 744 O O . GLN A 1 92 ? -15.089 -3.504 5.924 1.00 95.94 92 GLN A O 1
ATOM 749 N N . SER A 1 93 ? -13.587 -3.392 7.590 1.00 94.38 93 SER A N 1
ATOM 750 C CA . SER A 1 93 ? -14.129 -2.179 8.186 1.00 94.38 93 SER A CA 1
ATOM 751 C C . SER A 1 93 ? -13.521 -0.949 7.528 1.00 94.38 93 SER A C 1
ATOM 753 O O . SER A 1 93 ? -12.314 -0.736 7.584 1.00 94.38 93 SER A O 1
ATOM 755 N N . GLU A 1 94 ? -14.376 -0.068 7.018 1.00 91.94 94 GLU A N 1
ATOM 756 C CA . GLU A 1 94 ? -13.968 1.273 6.585 1.00 91.94 94 GLU A CA 1
ATOM 757 C C . GLU A 1 94 ? -13.724 2.224 7.770 1.00 91.94 94 GLU A C 1
ATOM 759 O O . GLU A 1 94 ? -13.186 3.314 7.592 1.00 91.94 94 GLU A O 1
ATOM 764 N N . ILE A 1 95 ? -14.142 1.839 8.982 1.00 92.25 95 ILE A N 1
ATOM 765 C CA . ILE A 1 95 ? -13.982 2.637 10.200 1.00 92.25 95 ILE A CA 1
ATOM 766 C C . ILE A 1 95 ? -12.691 2.234 10.900 1.00 92.25 95 ILE A C 1
ATOM 768 O O . ILE A 1 95 ? -12.502 1.072 11.271 1.00 92.25 95 ILE A O 1
ATOM 772 N N . MET A 1 96 ? -11.838 3.224 11.140 1.00 92.38 96 MET A N 1
ATOM 773 C CA . MET A 1 96 ? -10.559 3.061 11.803 1.00 92.38 96 MET A CA 1
ATOM 774 C C . MET A 1 96 ? -10.641 3.391 13.296 1.00 92.38 96 MET A C 1
ATOM 776 O O . MET A 1 96 ? -11.135 4.468 13.654 1.00 92.38 96 MET A O 1
ATOM 780 N N . PRO A 1 97 ? -10.119 2.518 14.174 1.00 92.19 97 PRO A N 1
ATOM 781 C CA . PRO A 1 97 ? -10.000 2.831 15.592 1.00 92.19 97 PRO A CA 1
ATOM 782 C C . PRO A 1 97 ? -8.965 3.933 15.845 1.00 92.19 97 PRO A C 1
ATOM 784 O O . PRO A 1 97 ? -7.857 3.910 15.303 1.00 92.19 97 PRO A O 1
ATOM 787 N N . LEU A 1 98 ? -9.290 4.893 16.712 1.00 90.50 98 LEU A N 1
ATOM 788 C CA . LEU A 1 98 ? -8.409 6.024 17.026 1.00 90.50 98 LEU A CA 1
ATOM 789 C C . LEU A 1 98 ? -7.090 5.588 17.671 1.00 90.50 98 LEU A C 1
ATOM 791 O O . LEU A 1 98 ? -6.066 6.240 17.472 1.00 90.50 98 LEU A O 1
ATOM 795 N N . GLY A 1 99 ? -7.106 4.503 18.444 1.00 88.06 99 GLY A N 1
ATOM 796 C CA . GLY A 1 99 ? -5.913 3.924 19.058 1.00 88.06 99 GLY A CA 1
ATOM 797 C C . GLY A 1 99 ? -4.909 3.383 18.041 1.00 88.06 99 GLY A C 1
ATOM 798 O O . GLY A 1 99 ? -3.722 3.318 18.346 1.00 88.06 99 GLY A O 1
ATOM 799 N N . GLU A 1 100 ? -5.359 3.048 16.831 1.00 90.94 100 GLU A N 1
ATOM 800 C CA . GLU A 1 100 ? -4.497 2.542 15.762 1.00 90.94 100 GLU A CA 1
ATOM 801 C C . GLU A 1 100 ? -3.911 3.643 14.874 1.00 90.94 100 GLU A C 1
ATOM 803 O O . GLU A 1 100 ? -2.837 3.470 14.306 1.00 90.94 100 GLU A O 1
ATOM 808 N N . LEU A 1 101 ? -4.570 4.801 14.784 1.00 88.06 101 LEU A N 1
ATOM 809 C CA . LEU A 1 101 ? -4.076 5.919 13.978 1.00 88.06 101 LEU A CA 1
ATOM 810 C C . LEU A 1 101 ? -2.716 6.434 14.446 1.00 88.06 101 LEU A C 1
ATOM 812 O O . LEU A 1 101 ? -1.885 6.806 13.629 1.00 88.06 101 LEU A O 1
ATOM 816 N N . VAL A 1 102 ? -2.496 6.499 15.760 1.00 84.06 102 VAL A N 1
ATOM 817 C CA . VAL A 1 102 ? -1.265 7.062 16.335 1.00 84.06 102 VAL A CA 1
ATOM 818 C C . VAL A 1 102 ? -0.022 6.232 15.990 1.00 84.06 102 VAL A C 1
ATOM 820 O O . VAL A 1 102 ? 0.939 6.824 15.499 1.00 84.06 102 VAL A O 1
ATOM 823 N N . PRO A 1 103 ? 0.013 4.903 16.218 1.00 90.69 103 PRO A N 1
ATOM 824 C CA . PRO A 1 103 ? 1.181 4.097 15.858 1.00 90.69 103 PRO A CA 1
ATOM 825 C C . PRO A 1 103 ? 1.448 4.032 14.346 1.00 90.69 103 PRO A C 1
ATOM 827 O O . PRO A 1 103 ? 2.594 3.817 13.963 1.00 90.69 103 PRO A O 1
ATOM 830 N N . HIS A 1 104 ? 0.434 4.276 13.508 1.00 93.25 104 HIS A N 1
ATOM 831 C CA . HIS A 1 104 ? 0.507 4.161 12.046 1.00 93.25 104 HIS A CA 1
ATOM 832 C C . HIS A 1 104 ? 0.234 5.494 11.328 1.00 93.25 104 HIS A C 1
ATOM 834 O O . HIS A 1 104 ? -0.273 5.525 10.210 1.00 93.25 104 H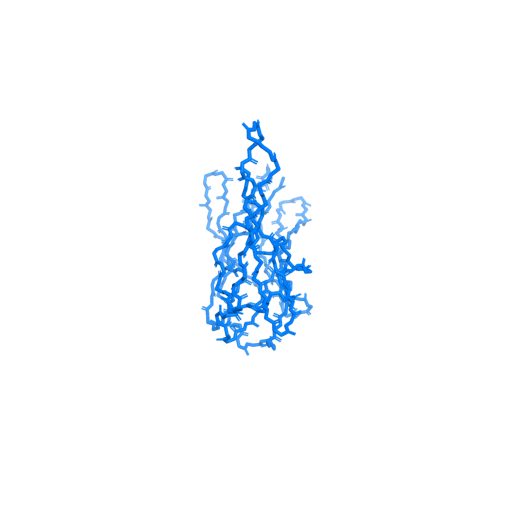IS A O 1
ATOM 840 N N . PHE A 1 105 ? 0.544 6.625 11.968 1.00 90.25 105 PHE A N 1
ATOM 841 C CA . PHE A 1 105 ? 0.139 7.945 11.474 1.00 90.25 105 PHE A CA 1
ATOM 842 C C . PHE A 1 105 ? 0.661 8.255 10.063 1.00 90.25 105 PHE A C 1
ATOM 844 O O . PHE A 1 105 ? -0.073 8.798 9.239 1.00 90.25 105 PHE A O 1
ATOM 851 N N . GLU A 1 106 ? 1.908 7.872 9.777 1.00 91.88 106 GLU A N 1
ATOM 852 C CA . GLU A 1 106 ? 2.548 8.084 8.473 1.00 91.88 106 GLU A CA 1
ATOM 853 C C . GLU A 1 106 ? 1.802 7.363 7.341 1.00 91.88 106 GLU A C 1
ATOM 855 O O . GLU A 1 106 ? 1.635 7.922 6.261 1.00 91.88 106 GLU A O 1
ATOM 860 N N . THR A 1 107 ? 1.276 6.164 7.608 1.00 93.62 107 THR A N 1
ATOM 861 C CA . THR A 1 107 ? 0.494 5.362 6.652 1.00 93.62 107 THR A CA 1
ATOM 862 C C . THR A 1 107 ? -0.750 6.109 6.179 1.00 93.62 107 THR A C 1
ATOM 864 O O . THR A 1 107 ? -1.103 6.077 5.003 1.00 93.62 107 THR A O 1
ATOM 867 N N . TYR A 1 108 ? -1.391 6.855 7.077 1.00 93.12 108 TYR A N 1
ATOM 868 C CA . TYR A 1 108 ? -2.642 7.559 6.796 1.00 93.12 108 TYR A CA 1
ATOM 869 C C . TYR A 1 108 ? -2.450 9.030 6.424 1.00 93.12 108 TYR A C 1
ATOM 871 O O . TYR A 1 108 ? -3.422 9.727 6.118 1.00 93.12 108 TYR A O 1
ATOM 879 N N . GLN A 1 109 ? -1.215 9.536 6.435 1.00 90.81 109 GLN A N 1
ATOM 880 C CA . GLN A 1 109 ? -0.951 10.942 6.172 1.00 90.81 109 GLN A CA 1
ATOM 881 C C . GLN A 1 109 ? -1.438 11.336 4.770 1.00 90.81 109 GLN A C 1
ATOM 883 O O . GLN A 1 109 ? -1.130 10.691 3.772 1.00 90.81 109 GLN A O 1
ATOM 888 N N . GLY A 1 110 ? -2.218 12.418 4.696 1.00 90.50 110 GLY A N 1
ATOM 889 C CA . GLY A 1 110 ? -2.778 12.919 3.436 1.00 90.50 110 GLY A CA 1
ATOM 890 C C . GLY A 1 110 ? -4.019 12.173 2.933 1.00 90.50 110 GLY A C 1
ATOM 891 O O . GLY A 1 110 ? -4.594 12.605 1.936 1.00 90.50 110 GLY A O 1
ATOM 892 N N . HIS A 1 111 ? -4.468 11.125 3.630 1.00 91.00 111 HIS A N 1
ATOM 893 C CA . HIS A 1 111 ? -5.655 10.350 3.275 1.00 91.00 111 HIS A CA 1
ATOM 894 C C . HIS A 1 111 ? -6.845 10.696 4.178 1.00 91.00 111 HIS A C 1
ATOM 896 O O . HIS A 1 111 ? -6.694 11.023 5.358 1.00 91.00 111 HIS A O 1
ATOM 902 N N . LEU A 1 112 ? -8.052 10.645 3.612 1.00 90.94 112 LEU A N 1
ATOM 903 C CA . LEU A 1 112 ? -9.284 10.815 4.376 1.00 90.94 112 LEU A CA 1
ATOM 904 C C . LEU A 1 112 ? -9.623 9.497 5.071 1.00 90.94 112 LEU A C 1
ATOM 906 O O . LEU A 1 112 ? -9.834 8.494 4.397 1.00 90.94 112 LEU A O 1
ATOM 910 N N . MET A 1 113 ? -9.738 9.522 6.399 1.00 91.25 113 MET A N 1
ATOM 911 C CA . MET A 1 113 ? -10.120 8.343 7.175 1.00 91.25 113 MET A CA 1
ATOM 912 C C . MET A 1 113 ? -11.446 8.520 7.901 1.00 91.25 113 MET A C 1
ATOM 914 O O . MET A 1 113 ? -11.703 9.560 8.513 1.00 91.25 113 MET A O 1
ATOM 918 N N . ASN A 1 114 ? -12.263 7.466 7.883 1.00 92.00 114 ASN A N 1
ATOM 919 C CA . ASN A 1 114 ? -13.465 7.386 8.698 1.00 92.00 114 ASN A CA 1
ATOM 920 C C . ASN A 1 114 ? -13.089 6.884 10.093 1.00 92.00 114 ASN A C 1
ATOM 922 O O . ASN A 1 114 ? -12.494 5.821 10.248 1.00 92.00 114 ASN A O 1
ATOM 926 N N . VAL A 1 115 ? -13.465 7.642 11.117 1.00 90.69 115 VAL A N 1
ATOM 927 C CA . VAL A 1 115 ? -13.298 7.267 12.526 1.00 90.69 115 VAL A CA 1
ATOM 928 C C . VAL A 1 115 ? -14.634 7.410 13.233 1.00 90.69 115 VAL A C 1
ATOM 930 O O . VAL A 1 115 ? -15.432 8.289 12.901 1.00 90.69 115 VAL A O 1
ATOM 933 N N . GLN A 1 116 ? -14.878 6.578 14.240 1.00 90.00 116 GLN A N 1
ATOM 934 C CA . GLN A 1 116 ? -16.082 6.662 15.058 1.00 90.00 116 GLN A CA 1
ATOM 935 C C . GLN A 1 116 ? -15.700 6.913 16.512 1.00 90.00 116 GLN A C 1
ATOM 937 O O . GLN A 1 116 ? -14.927 6.168 17.096 1.00 90.00 116 GLN A O 1
ATOM 942 N N . GLY A 1 117 ? -16.271 7.950 17.123 1.00 88.06 117 GLY A N 1
ATOM 943 C CA . GLY A 1 117 ? -15.986 8.276 18.514 1.00 88.06 117 GLY A CA 1
ATOM 944 C C . GLY A 1 117 ? -16.920 9.330 19.093 1.00 88.06 117 GLY A C 1
ATOM 945 O O . GLY A 1 117 ? -17.717 9.960 18.398 1.00 88.06 117 GLY A O 1
ATOM 946 N N . ARG A 1 118 ? -16.818 9.531 20.406 1.00 89.38 118 ARG A N 1
ATOM 947 C CA . ARG A 1 118 ? -17.479 10.622 21.121 1.00 89.38 118 ARG A CA 1
ATOM 948 C C . ARG A 1 118 ? -16.639 11.884 21.005 1.00 89.38 118 ARG A C 1
ATOM 950 O O . ARG A 1 118 ? -15.470 11.894 21.386 1.00 89.38 118 ARG A O 1
ATOM 957 N N . ILE A 1 119 ? -17.265 12.959 20.538 1.00 86.31 119 ILE A N 1
ATOM 958 C CA . ILE A 1 119 ? -16.644 14.279 20.444 1.00 86.31 119 ILE A CA 1
ATOM 959 C C . ILE A 1 119 ? -16.935 15.056 21.729 1.00 86.31 119 ILE A C 1
ATOM 961 O O . ILE A 1 119 ? -18.080 15.170 22.161 1.00 86.31 119 ILE A O 1
ATOM 965 N N . SER A 1 120 ? -15.889 15.599 22.342 1.00 84.75 120 SER A N 1
ATOM 966 C CA . SER A 1 120 ? -15.955 16.555 23.448 1.00 84.75 120 SER A CA 1
ATOM 967 C C . SER A 1 120 ? -15.255 17.842 23.028 1.00 84.75 120 SER A C 1
ATOM 969 O O . SER A 1 120 ? -14.141 17.798 22.512 1.00 84.75 120 SER A O 1
ATOM 971 N N . PHE A 1 121 ? -15.885 18.991 23.258 1.00 80.25 121 PHE A N 1
ATOM 972 C CA . PHE A 1 121 ? -15.304 20.297 22.952 1.00 80.25 121 PHE A CA 1
ATOM 973 C C . PHE A 1 121 ? -15.031 21.069 24.243 1.00 80.25 121 PHE A C 1
ATOM 975 O O . PHE A 1 121 ? -15.814 21.020 25.192 1.00 80.25 121 PHE A O 1
ATOM 982 N N . SER A 1 122 ? -13.913 21.790 24.286 1.00 71.12 122 SER A N 1
ATOM 983 C CA . SER A 1 122 ? -13.601 22.720 25.369 1.00 71.12 122 SER A CA 1
ATOM 984 C C . SER A 1 122 ? -13.088 24.031 24.786 1.00 71.12 122 SER A C 1
ATOM 986 O O . SER A 1 122 ? -12.173 24.043 23.961 1.00 71.12 122 SER A O 1
ATOM 988 N N . LEU A 1 123 ? -13.688 25.139 25.220 1.00 62.31 123 LEU A N 1
ATOM 989 C CA . LEU A 1 123 ? -13.237 26.489 24.901 1.00 62.31 123 LEU A CA 1
ATOM 990 C C . LEU A 1 123 ? -12.380 26.993 26.062 1.00 62.31 123 LEU A C 1
ATOM 992 O O . LEU A 1 123 ? -12.897 27.214 27.159 1.00 62.31 123 LEU A O 1
ATOM 996 N N . LYS A 1 124 ? -11.080 27.189 25.828 1.00 62.16 124 LYS A N 1
ATOM 997 C CA . LYS A 1 124 ? -10.210 27.877 26.786 1.00 62.16 124 LYS A CA 1
ATOM 998 C C . LYS A 1 124 ? -10.075 29.339 26.368 1.00 62.16 124 LYS A C 1
ATOM 1000 O O . LYS A 1 124 ? -9.448 29.652 25.366 1.00 62.16 124 LYS A O 1
ATOM 1005 N N . SER A 1 125 ? -10.688 30.231 27.143 1.00 54.62 125 SER A N 1
ATOM 1006 C CA . SER A 1 125 ? -10.512 31.680 27.016 1.00 54.62 125 SER A CA 1
ATOM 1007 C C . SER A 1 125 ? -9.468 32.137 28.033 1.00 54.62 125 SER A C 1
ATOM 1009 O O . SER A 1 125 ? -9.792 32.262 29.212 1.00 54.62 125 SER A O 1
ATOM 1011 N N . GLU A 1 126 ? -8.237 32.411 27.604 1.00 54.50 126 GLU A N 1
ATOM 1012 C CA . GLU A 1 126 ? -7.225 33.046 28.459 1.00 54.50 126 GLU A CA 1
ATOM 1013 C C . GLU A 1 126 ? -7.217 34.563 28.231 1.00 54.50 126 GLU A C 1
ATOM 1015 O O . GLU A 1 126 ? -6.441 35.065 27.429 1.00 54.50 126 GLU A O 1
ATOM 1020 N N . ASN A 1 127 ? -8.083 35.289 28.951 1.00 50.75 127 ASN A N 1
ATOM 1021 C CA . ASN A 1 127 ? -8.192 36.758 28.985 1.00 50.75 127 ASN A CA 1
ATOM 1022 C C . ASN A 1 127 ? -8.341 37.484 27.623 1.00 50.75 127 ASN A C 1
ATOM 1024 O O . ASN A 1 127 ? -7.998 37.011 26.547 1.00 50.75 127 ASN A O 1
ATOM 1028 N N . SER A 1 128 ? -8.923 38.682 27.664 1.00 50.00 128 SER A N 1
ATOM 1029 C CA . SER A 1 128 ? -9.483 39.425 26.522 1.00 50.00 128 SER A CA 1
ATOM 1030 C C . SER A 1 128 ? -8.470 40.021 25.522 1.00 50.00 128 SER A C 1
ATOM 1032 O O . SER A 1 128 ? -8.737 41.068 24.938 1.00 50.00 128 SER A O 1
ATOM 1034 N N . ALA A 1 129 ? -7.321 39.376 25.311 1.00 55.12 129 ALA A N 1
ATOM 1035 C CA . ALA A 1 129 ? -6.323 39.764 24.312 1.00 55.12 129 ALA A CA 1
ATOM 1036 C C . ALA A 1 129 ? -5.534 38.585 23.695 1.00 55.12 129 ALA A C 1
ATOM 1038 O O . ALA A 1 129 ? -4.640 38.843 22.894 1.00 55.12 129 ALA A O 1
ATOM 1039 N N . SER A 1 130 ? -5.830 37.319 24.034 1.00 57.38 130 SER A N 1
ATOM 1040 C CA . SER A 1 130 ? -5.173 36.150 23.418 1.00 57.38 130 SER A CA 1
ATOM 1041 C C . SER A 1 130 ? -6.106 35.390 22.465 1.00 57.38 130 SER A C 1
ATOM 1043 O O . SER A 1 130 ? -7.327 35.380 22.645 1.00 57.38 130 SER A O 1
ATOM 1045 N N . GLU A 1 131 ? -5.529 34.798 21.415 1.00 58.44 131 GLU A N 1
ATOM 1046 C CA . GLU A 1 131 ? -6.230 33.974 20.422 1.00 58.44 131 GLU A CA 1
ATOM 1047 C C . GLU A 1 131 ? -7.071 32.884 21.104 1.00 58.44 131 GLU A C 1
ATOM 1049 O O . GLU A 1 131 ? -6.611 32.174 22.003 1.00 58.44 131 GLU A O 1
ATOM 1054 N N . LYS A 1 132 ? -8.334 32.750 20.683 1.00 61.22 132 LYS A N 1
ATOM 1055 C CA . LYS A 1 132 ? -9.249 31.741 21.225 1.00 61.22 132 LYS A CA 1
ATOM 1056 C C . LYS A 1 132 ? -8.823 30.355 20.752 1.00 61.22 132 LYS A C 1
ATOM 1058 O O . LYS A 1 132 ? -9.266 29.898 19.704 1.00 61.22 132 LYS A O 1
ATOM 1063 N N . LYS A 1 133 ? -8.055 29.647 21.577 1.00 69.12 133 LYS A N 1
ATOM 1064 C CA . LYS A 1 133 ? -7.730 28.243 21.320 1.00 69.12 133 LYS A CA 1
ATOM 1065 C C . LYS A 1 133 ? -8.934 27.357 21.619 1.00 69.12 133 LYS A C 1
ATOM 1067 O O . LYS A 1 133 ? -9.411 27.277 22.755 1.00 69.12 133 LYS A O 1
ATOM 1072 N N . SER A 1 134 ? -9.414 26.674 20.589 1.00 76.69 134 SER A N 1
ATOM 1073 C CA . SER A 1 134 ? -10.466 25.668 20.709 1.00 76.69 134 SER A CA 1
ATOM 1074 C C . SER A 1 134 ? -9.839 24.281 20.706 1.00 76.69 134 SER A C 1
ATOM 1076 O O . SER A 1 134 ? -8.975 23.984 19.884 1.00 76.69 134 SER A O 1
ATOM 1078 N N . ILE A 1 135 ? -10.264 23.433 21.641 1.00 81.75 135 ILE A N 1
ATOM 1079 C CA . ILE A 1 135 ? -9.796 22.051 21.735 1.00 81.75 135 ILE A CA 1
ATOM 1080 C C . ILE A 1 135 ? -10.966 21.132 21.406 1.00 81.75 135 ILE A C 1
ATOM 1082 O O . ILE A 1 135 ? -11.987 21.151 22.102 1.00 81.75 135 ILE A O 1
ATOM 1086 N N . PHE A 1 136 ? -10.794 20.304 20.381 1.00 84.12 136 PHE A N 1
ATOM 1087 C CA . PHE A 1 136 ? -11.676 19.175 20.110 1.00 84.12 136 PHE A CA 1
ATOM 1088 C C . PHE A 1 136 ? -10.974 17.899 20.545 1.00 84.12 136 PHE A C 1
ATOM 1090 O O . PHE A 1 136 ? -9.827 17.655 20.180 1.00 84.12 136 PHE A O 1
ATOM 1097 N N . VAL A 1 137 ? -11.660 17.084 21.335 1.00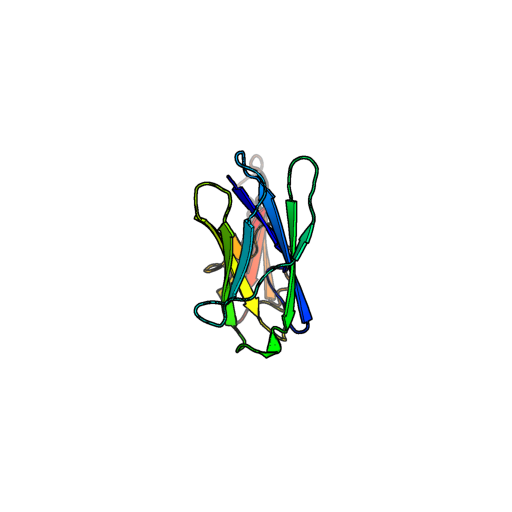 85.81 137 VAL A N 1
ATOM 1098 C CA . VAL A 1 137 ? -11.180 15.765 21.729 1.00 85.81 137 VAL A CA 1
ATOM 1099 C C . VAL A 1 137 ? -12.156 14.736 21.194 1.00 85.81 137 VAL A C 1
ATOM 1101 O O . VAL A 1 137 ? -13.335 14.762 21.543 1.00 85.81 137 VAL A O 1
ATOM 1104 N N . ILE A 1 138 ? -11.666 13.831 20.359 1.00 87.56 138 ILE A N 1
ATOM 1105 C CA . ILE A 1 138 ? -12.421 12.687 19.852 1.00 87.56 138 ILE A CA 1
ATOM 1106 C C . ILE A 1 138 ? -11.908 11.464 20.603 1.00 87.56 138 ILE A C 1
ATOM 1108 O O . ILE A 1 138 ? -10.697 11.298 20.728 1.00 87.56 138 ILE A O 1
ATOM 1112 N N . LYS A 1 139 ? -12.802 10.644 21.156 1.00 89.00 139 LYS A N 1
ATOM 1113 C CA . LYS A 1 139 ? -12.427 9.427 21.891 1.00 89.00 139 LYS A CA 1
ATOM 1114 C C . LYS A 1 139 ? -13.275 8.244 21.472 1.00 89.00 139 LYS A C 1
ATOM 1116 O O . LYS A 1 139 ? -14.487 8.393 21.319 1.00 89.00 139 LYS A O 1
ATOM 1121 N N . ASP A 1 140 ? -12.665 7.079 21.402 1.00 90.38 140 ASP A N 1
ATOM 1122 C CA . ASP A 1 140 ? -13.352 5.797 21.317 1.00 90.38 140 ASP A CA 1
ATOM 1123 C C . ASP A 1 140 ? -12.842 4.869 22.432 1.00 90.38 140 ASP A C 1
ATOM 1125 O O . ASP A 1 140 ? -12.238 5.323 23.406 1.00 90.38 140 ASP A O 1
ATOM 1129 N N . GLU A 1 141 ? -13.155 3.581 22.342 1.00 90.38 141 GLU A N 1
ATOM 1130 C CA . GLU A 1 141 ? -12.694 2.571 23.301 1.00 90.38 141 GLU A CA 1
ATOM 1131 C C . GLU A 1 141 ? -11.207 2.211 23.160 1.00 90.38 141 GLU A C 1
ATOM 1133 O O . GLU A 1 141 ? -10.630 1.632 24.078 1.00 90.38 141 GLU A O 1
ATOM 1138 N N . THR A 1 142 ? -10.579 2.590 22.046 1.00 91.06 142 THR A N 1
ATOM 1139 C CA . THR A 1 142 ? -9.190 2.262 21.701 1.00 91.06 142 THR A CA 1
ATOM 1140 C C . THR A 1 142 ? -8.224 3.421 21.939 1.00 91.06 142 THR A C 1
ATOM 1142 O O . THR A 1 142 ? -7.037 3.196 22.168 1.00 91.06 142 THR A O 1
ATOM 1145 N N . GLY A 1 143 ? -8.702 4.668 21.925 1.00 87.94 143 GLY A N 1
ATOM 1146 C CA . GLY A 1 143 ? -7.839 5.831 22.055 1.00 87.94 143 GLY A CA 1
ATOM 1147 C C . GLY A 1 143 ? -8.549 7.180 22.016 1.00 87.94 143 GLY A C 1
ATOM 1148 O O . GLY A 1 143 ? -9.769 7.311 22.144 1.00 87.94 143 GLY A O 1
ATOM 1149 N N . ALA A 1 144 ? -7.737 8.228 21.883 1.00 87.75 144 ALA A N 1
ATOM 1150 C CA . ALA A 1 144 ? -8.195 9.604 21.809 1.00 87.75 144 ALA A CA 1
ATOM 1151 C C . ALA A 1 144 ? -7.324 10.425 20.853 1.00 87.75 144 ALA A C 1
ATOM 1153 O O . ALA A 1 144 ? -6.099 10.349 20.912 1.00 87.75 144 ALA A O 1
ATOM 1154 N N . ALA A 1 145 ? -7.960 11.274 20.050 1.00 84.88 145 ALA A N 1
ATOM 1155 C CA . ALA A 1 145 ? -7.313 12.291 19.232 1.00 84.88 145 ALA A CA 1
ATOM 1156 C C . ALA A 1 145 ? -7.652 13.687 19.769 1.00 84.88 145 ALA A C 1
ATOM 1158 O O . ALA A 1 145 ? -8.793 13.958 20.157 1.00 84.88 145 ALA A O 1
ATOM 1159 N N . VAL A 1 146 ? -6.663 14.582 19.794 1.00 86.31 146 VAL A N 1
ATOM 1160 C CA . VAL A 1 146 ? -6.833 15.980 20.207 1.00 86.31 146 VAL A CA 1
ATOM 1161 C C . VAL A 1 146 ? -6.515 16.884 19.027 1.00 86.31 146 VAL A C 1
ATOM 1163 O O . VAL A 1 146 ? -5.404 16.860 18.509 1.00 86.31 146 VAL A O 1
ATOM 1166 N N . ILE A 1 147 ? -7.481 17.708 18.633 1.00 82.75 147 ILE A N 1
ATOM 1167 C CA . ILE A 1 147 ? -7.322 18.732 17.603 1.00 82.75 147 ILE A CA 1
ATOM 1168 C C . ILE A 1 147 ? -7.270 20.086 18.307 1.00 82.75 147 ILE A C 1
ATOM 1170 O O . ILE A 1 147 ? -8.211 20.482 19.001 1.00 82.75 147 ILE A O 1
ATOM 1174 N N . LEU A 1 148 ? -6.151 20.785 18.131 1.00 81.25 148 LEU A N 1
ATOM 1175 C CA . LEU A 1 148 ? -5.962 22.156 18.589 1.00 81.25 148 LEU A CA 1
ATOM 1176 C C . LEU A 1 148 ? -6.240 23.099 17.421 1.00 81.25 148 LEU A C 1
ATOM 1178 O O . LEU A 1 148 ? -5.555 23.039 16.403 1.00 81.25 148 LEU A O 1
ATOM 1182 N N . VAL A 1 149 ? -7.232 23.968 17.582 1.00 76.50 149 VAL A N 1
ATOM 1183 C CA . VAL A 1 149 ? -7.535 25.042 16.633 1.00 76.50 149 VAL A CA 1
ATOM 1184 C C . VAL A 1 149 ? -7.099 26.351 17.282 1.00 76.50 149 VAL A C 1
ATOM 1186 O O . VAL A 1 149 ? -7.626 26.712 18.338 1.00 76.50 149 VAL A O 1
ATOM 1189 N N . GLY A 1 150 ? -6.083 26.986 16.697 1.00 71.00 150 GLY A N 1
ATOM 1190 C CA . GLY A 1 150 ? -5.550 28.292 17.093 1.00 71.00 150 GLY A CA 1
ATOM 1191 C C . GLY A 1 150 ? -6.126 29.409 16.244 1.00 71.00 150 GLY A C 1
ATOM 1192 O O . GLY A 1 150 ? -6.378 29.143 15.048 1.00 71.00 150 GLY A O 1
#

Sequence (150 aa):
RQINITSPEPLIYGETIVTAQVYTEYPPLQEVRYQIDQGDVIPMKIEKGSLWDITTAIWDTTSVEEGYHTITIKARDQEELFSQQIEVKVSQSEIMPLGELVPHFETYQGHLMNVQGRISFSLKSENSASEKKSIFVIKDETGAAVILVG

Radius of gyration: 20.54 Å; chains: 1; bounding box: 40×54×50 Å

Foldseek 3Di:
DDKDWDDDAQEDAFKTKTKIWDADPFDDWPWKWKDKAPDDTGTWDWADDDGTIMTMDMDTCVVDDFAKIKIKMWIDGPPDIDIDIAIHTYDPDQEDEPLVCVVRVVSCPPHDGHYDFDKDKDWDDDDDPDDTWIWIWGDDPRGIDIDIDD

Secondary structure (DSSP, 8-state):
-EEEEEES-SEE-SEEEEEEEEE-SSPPP-EEEEEETTS-EEEPEEE--SSSEEEEEEEEGGGS-SEEEEEEEEEE-SS-EEEEEEEEEE-S-SEEPHHHHTTTHHHHTTS--EE--EEEEEEE--STTS--EEEEEEE-SS-EEEEEE-

pLDDT: mean 91.24, std 10.96, range [50.0, 98.69]